Protein AF-A0A4Y9T4B8-F1 (afdb_monomer_lite)

Sequence (91 aa):
MAALQWSEGLALDLPLMDETHEEFVALLAAVQEADDGALLPAWRALVAHTTGHFAREDAWMAATRFASGNCHSLQHKVVLQVMGEGTARAE

Organism: Pseudomonas fluorescens (NCBI:txid294)

Structure (mmCIF, N/CA/C/O backbone):
data_AF-A0A4Y9T4B8-F1
#
_entry.id   AF-A0A4Y9T4B8-F1
#
loop_
_atom_site.group_PDB
_atom_site.id
_atom_site.type_symbol
_atom_site.label_atom_id
_atom_site.label_alt_id
_atom_site.label_comp_id
_atom_site.label_asym_id
_atom_site.label_entity_id
_atom_site.label_seq_id
_atom_site.pdbx_PDB_ins_code
_atom_site.Cartn_x
_atom_site.Cartn_y
_atom_site.Cartn_z
_atom_site.occupancy
_atom_site.B_iso_or_equiv
_atom_site.auth_seq_id
_atom_site.auth_comp_id
_atom_site.auth_asym_id
_atom_site.auth_atom_id
_atom_site.pdbx_PDB_model_num
ATOM 1 N N . MET A 1 1 ? -20.730 -3.421 -0.032 1.00 59.69 1 MET A N 1
ATOM 2 C CA . MET A 1 1 ? -20.020 -3.616 -1.319 1.00 59.69 1 MET A CA 1
ATOM 3 C C . MET A 1 1 ? -19.472 -5.032 -1.333 1.00 59.69 1 MET A C 1
ATOM 5 O O . MET A 1 1 ? -19.263 -5.567 -0.254 1.00 59.69 1 MET A O 1
ATOM 9 N N . ALA A 1 2 ? -19.296 -5.647 -2.503 1.00 82.38 2 ALA A N 1
ATOM 10 C CA . ALA A 1 2 ? -18.605 -6.934 -2.582 1.00 82.38 2 ALA A CA 1
ATOM 11 C C . ALA A 1 2 ? -17.111 -6.741 -2.270 1.00 82.38 2 ALA A C 1
ATOM 13 O O . ALA A 1 2 ? -16.541 -5.724 -2.674 1.00 82.38 2 ALA A O 1
ATOM 14 N N . ALA A 1 3 ? -16.511 -7.686 -1.544 1.00 89.38 3 ALA A N 1
ATOM 15 C CA . ALA A 1 3 ? -15.077 -7.692 -1.273 1.00 89.38 3 ALA A CA 1
ATOM 16 C C . ALA A 1 3 ? -14.285 -7.925 -2.568 1.00 89.38 3 ALA A C 1
ATOM 18 O O . ALA A 1 3 ? -14.734 -8.667 -3.446 1.00 89.38 3 ALA A O 1
ATOM 19 N N . LEU A 1 4 ? -13.116 -7.290 -2.686 1.00 95.19 4 LEU A N 1
ATOM 20 C CA . LEU A 1 4 ? -12.178 -7.593 -3.765 1.00 95.19 4 LEU A CA 1
ATOM 21 C C . LEU A 1 4 ? -11.616 -8.997 -3.526 1.00 95.19 4 LEU A C 1
ATOM 23 O O . LEU A 1 4 ? -11.183 -9.307 -2.421 1.00 95.19 4 LEU A O 1
ATOM 27 N N . GLN A 1 5 ? -11.628 -9.835 -4.556 1.00 95.75 5 GLN A N 1
ATOM 28 C CA . GLN A 1 5 ? -11.041 -11.170 -4.517 1.00 95.75 5 GLN A CA 1
ATOM 29 C C . GLN A 1 5 ? -9.900 -11.234 -5.520 1.00 95.75 5 GLN A C 1
ATOM 31 O O . GLN A 1 5 ? -10.019 -10.698 -6.626 1.00 95.75 5 GLN A O 1
ATOM 36 N N . TRP A 1 6 ? -8.808 -11.896 -5.136 1.00 97.25 6 TRP A N 1
ATOM 37 C CA . TRP A 1 6 ? -7.735 -12.178 -6.075 1.00 97.25 6 TRP A CA 1
ATOM 38 C C . TRP A 1 6 ? -8.260 -13.074 -7.195 1.00 97.25 6 TRP A C 1
ATOM 40 O O . TRP A 1 6 ? -9.104 -13.948 -6.979 1.00 97.25 6 TRP A O 1
ATOM 50 N N . SER A 1 7 ? -7.776 -12.837 -8.405 1.00 96.31 7 SER A N 1
ATOM 51 C CA . SER A 1 7 ? -8.060 -13.674 -9.561 1.00 96.31 7 SER A CA 1
ATOM 52 C C . SER A 1 7 ? -6.944 -13.512 -10.579 1.00 96.31 7 SER A C 1
ATOM 54 O O . SER A 1 7 ? -6.314 -12.458 -10.628 1.00 96.31 7 SER A O 1
ATOM 56 N N . GLU A 1 8 ? -6.792 -14.493 -11.465 1.00 94.88 8 GLU A N 1
ATOM 57 C CA . GLU A 1 8 ? -5.848 -14.434 -12.591 1.00 94.88 8 GLU A CA 1
ATOM 58 C C . GLU A 1 8 ? -6.029 -13.186 -13.476 1.00 94.88 8 GLU A C 1
ATOM 60 O O . GLU A 1 8 ? -5.107 -12.776 -14.168 1.00 94.88 8 GLU A O 1
ATOM 65 N N . GLY A 1 9 ? -7.200 -12.535 -13.449 1.00 96.62 9 GLY A N 1
ATOM 66 C CA . GLY A 1 9 ? -7.424 -11.271 -14.160 1.00 96.62 9 GLY A CA 1
ATOM 67 C C . GLY A 1 9 ? -6.672 -10.065 -13.579 1.00 96.62 9 GLY A C 1
ATOM 68 O O . GLY A 1 9 ? -6.669 -9.010 -14.210 1.00 96.62 9 GLY A O 1
ATOM 69 N N . LEU A 1 10 ? -6.078 -10.200 -12.389 1.00 96.06 10 LEU A N 1
ATOM 70 C CA . LEU A 1 10 ? -5.242 -9.190 -11.733 1.00 96.06 10 LEU A CA 1
ATOM 71 C C . LEU A 1 10 ? -3.740 -9.482 -11.872 1.00 96.06 10 LEU A C 1
ATOM 73 O O . LEU A 1 10 ? -2.941 -8.599 -11.577 1.00 96.06 10 LEU A O 1
ATOM 77 N N . ALA A 1 11 ? -3.369 -10.687 -12.314 1.00 96.88 11 ALA A N 1
ATOM 78 C CA . ALA A 1 11 ? -1.978 -11.099 -12.434 1.00 96.88 11 ALA A CA 1
ATOM 79 C C . ALA A 1 11 ? -1.270 -10.384 -13.596 1.00 96.88 11 ALA A C 1
ATOM 81 O O . ALA A 1 11 ? -1.860 -10.102 -14.645 1.00 96.88 11 ALA A O 1
ATOM 82 N N . LEU A 1 12 ? 0.017 -10.110 -13.408 1.00 93.88 12 LEU A N 1
ATOM 83 C CA . LEU A 1 12 ? 0.903 -9.451 -14.367 1.00 93.88 12 LEU A CA 1
ATOM 84 C C . LEU A 1 12 ? 1.982 -10.391 -14.923 1.00 93.88 12 LEU A C 1
ATOM 86 O O . LEU A 1 12 ? 2.864 -9.930 -15.650 1.00 93.88 12 LEU A O 1
ATOM 90 N N . ASP A 1 13 ? 1.928 -11.681 -14.578 1.00 95.06 13 ASP A N 1
ATOM 91 C CA . ASP A 1 13 ? 2.956 -12.688 -14.873 1.00 95.06 13 ASP A CA 1
ATOM 92 C C . ASP A 1 13 ? 4.343 -12.287 -14.327 1.00 95.06 13 ASP A C 1
ATOM 94 O O . ASP A 1 13 ? 5.399 -12.604 -14.890 1.00 95.06 13 ASP A O 1
ATOM 98 N N . LEU A 1 14 ? 4.347 -11.570 -13.202 1.00 93.69 14 LEU A N 1
ATOM 99 C CA . LEU A 1 14 ? 5.533 -11.081 -12.510 1.00 93.69 14 LEU A CA 1
ATOM 100 C C . LEU A 1 14 ? 5.445 -11.538 -11.051 1.00 93.69 14 LEU A C 1
ATOM 102 O O . LEU A 1 14 ? 4.947 -10.782 -10.219 1.00 93.69 14 LEU A O 1
ATOM 106 N N . PRO A 1 15 ? 5.987 -12.724 -10.703 1.00 94.50 15 PRO A N 1
ATOM 107 C CA . PRO A 1 15 ? 5.681 -13.394 -9.436 1.00 94.50 15 PRO A CA 1
ATOM 108 C C . PRO A 1 15 ? 5.840 -12.529 -8.182 1.00 94.50 15 PRO A C 1
ATOM 110 O O . PRO A 1 15 ? 5.011 -12.581 -7.287 1.00 94.50 15 PRO A O 1
ATOM 113 N N . LEU A 1 16 ? 6.879 -11.689 -8.128 1.00 93.00 16 LEU A N 1
ATOM 114 C CA . LEU A 1 16 ? 7.116 -10.797 -6.988 1.00 93.00 16 LEU A CA 1
ATOM 115 C C . LEU A 1 16 ? 6.078 -9.663 -6.878 1.00 93.00 16 LEU A C 1
ATOM 117 O O . LEU A 1 16 ? 5.767 -9.202 -5.781 1.00 93.00 16 LEU A O 1
ATOM 121 N N . MET A 1 17 ? 5.596 -9.162 -8.016 1.00 94.94 17 MET A N 1
ATOM 122 C CA . MET A 1 17 ? 4.574 -8.116 -8.066 1.00 94.94 17 MET A CA 1
ATOM 123 C C . MET A 1 17 ? 3.200 -8.710 -7.760 1.00 94.94 17 MET A C 1
ATOM 125 O O . MET A 1 17 ? 2.484 -8.154 -6.934 1.00 94.94 17 MET A O 1
ATOM 129 N N . ASP A 1 18 ? 2.904 -9.879 -8.329 1.00 97.44 18 ASP A N 1
ATOM 130 C CA . ASP A 1 18 ? 1.659 -10.610 -8.089 1.00 97.44 18 ASP A CA 1
ATOM 131 C C . ASP A 1 18 ? 1.523 -11.011 -6.614 1.00 97.44 18 ASP A C 1
ATOM 133 O O . ASP A 1 18 ? 0.493 -10.740 -6.008 1.00 97.44 18 ASP A O 1
ATOM 137 N N . GLU A 1 19 ? 2.590 -11.518 -5.984 1.00 97.81 19 GLU A N 1
ATOM 138 C CA . GLU A 1 19 ? 2.614 -11.793 -4.538 1.00 97.81 19 GLU A CA 1
ATOM 139 C C . GLU A 1 19 ? 2.303 -10.529 -3.718 1.00 97.81 19 GLU A C 1
ATOM 141 O O . GLU A 1 19 ? 1.476 -10.554 -2.807 1.00 97.81 19 GLU A O 1
ATOM 146 N N . THR A 1 20 ? 2.898 -9.388 -4.086 1.00 97.62 20 THR A N 1
ATOM 147 C CA . THR A 1 20 ? 2.626 -8.109 -3.408 1.00 97.62 20 THR A CA 1
ATOM 148 C C . THR A 1 20 ? 1.161 -7.680 -3.588 1.00 97.62 20 THR A C 1
ATOM 150 O O . THR A 1 20 ? 0.556 -7.124 -2.671 1.00 97.62 20 THR A O 1
ATOM 153 N N . HIS A 1 21 ? 0.559 -7.927 -4.753 1.00 98.06 21 HIS A N 1
ATOM 154 C CA . HIS A 1 21 ? -0.845 -7.594 -5.011 1.00 98.06 21 HIS A CA 1
ATOM 155 C C . HIS A 1 21 ? -1.808 -8.549 -4.287 1.00 98.06 21 HIS A C 1
ATOM 157 O O . HIS A 1 21 ? -2.815 -8.090 -3.746 1.00 98.06 21 HIS A O 1
ATOM 163 N N . GLU A 1 22 ? -1.491 -9.841 -4.201 1.00 98.19 22 GLU A N 1
ATOM 164 C CA . GLU A 1 22 ? -2.232 -10.823 -3.399 1.00 98.19 22 GLU A CA 1
ATOM 165 C C . GLU A 1 22 ? -2.262 -10.433 -1.916 1.00 98.19 22 GLU A C 1
ATOM 167 O O . GLU A 1 22 ? -3.329 -10.416 -1.294 1.00 98.19 22 GLU A O 1
ATOM 172 N N . GLU A 1 23 ? -1.111 -10.043 -1.360 1.00 98.50 23 GLU A N 1
ATOM 173 C CA . GLU A 1 23 ? -1.003 -9.530 0.008 1.00 98.50 23 GLU A CA 1
ATOM 174 C C . GLU A 1 23 ? -1.893 -8.299 0.230 1.00 98.50 23 GLU A C 1
ATOM 176 O O . GLU A 1 23 ? -2.601 -8.221 1.238 1.00 98.50 23 GLU A O 1
ATOM 181 N N . PHE A 1 24 ? -1.907 -7.351 -0.716 1.00 98.50 24 PHE A N 1
ATOM 182 C CA . PHE A 1 24 ? -2.776 -6.174 -0.644 1.00 98.50 24 PHE A CA 1
ATOM 183 C C . PHE A 1 24 ? -4.258 -6.571 -0.596 1.00 98.50 24 PHE A C 1
ATOM 185 O O . PHE A 1 24 ? -5.007 -6.058 0.240 1.00 98.50 24 PHE A O 1
ATOM 192 N N . VAL A 1 25 ? -4.692 -7.501 -1.456 1.00 98.25 25 VAL A N 1
ATOM 193 C CA . VAL A 1 25 ? -6.081 -7.991 -1.469 1.00 98.25 25 VAL A CA 1
ATOM 194 C C . VAL A 1 25 ? -6.441 -8.649 -0.137 1.00 98.25 25 VAL A C 1
ATOM 196 O O . VAL A 1 25 ? -7.512 -8.374 0.409 1.00 98.25 25 VAL A O 1
ATOM 199 N N . ALA A 1 26 ? -5.547 -9.467 0.422 1.00 98.25 26 ALA A N 1
ATOM 200 C CA . ALA A 1 26 ? -5.757 -10.111 1.715 1.00 98.25 26 ALA A CA 1
ATOM 201 C C . ALA A 1 26 ? -5.878 -9.091 2.862 1.00 98.25 26 ALA A C 1
ATOM 203 O O . ALA A 1 26 ? -6.776 -9.198 3.699 1.00 98.25 26 ALA A O 1
ATOM 204 N N . LEU A 1 27 ? -5.022 -8.066 2.889 1.00 98.50 27 LEU A N 1
ATOM 205 C CA . LEU A 1 27 ? -5.085 -6.996 3.891 1.00 98.50 27 LEU A CA 1
ATOM 206 C C . LEU A 1 27 ? -6.351 -6.147 3.748 1.00 98.50 27 LEU A C 1
ATOM 208 O O . LEU A 1 27 ? -6.955 -5.768 4.751 1.00 98.50 27 LEU A O 1
ATOM 212 N N . LEU A 1 28 ? -6.783 -5.871 2.517 1.00 98.12 28 LEU A N 1
ATOM 213 C CA . LEU A 1 28 ? -8.027 -5.151 2.266 1.00 98.12 28 LEU A CA 1
ATOM 214 C C . LEU A 1 28 ? -9.242 -5.947 2.759 1.00 98.12 28 LEU A C 1
ATOM 216 O O . LEU A 1 28 ? -10.132 -5.365 3.380 1.00 98.12 28 LEU A O 1
ATOM 220 N N . ALA A 1 29 ? -9.266 -7.263 2.535 1.00 97.75 29 ALA A N 1
ATOM 221 C CA . ALA A 1 29 ? -10.302 -8.139 3.075 1.00 97.75 29 ALA A CA 1
ATOM 222 C C . ALA A 1 29 ? -10.302 -8.122 4.614 1.00 97.75 29 ALA A C 1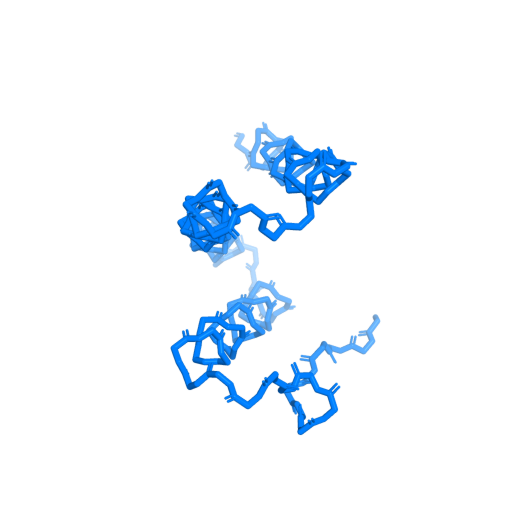
ATOM 224 O O . ALA A 1 29 ? -11.353 -7.931 5.221 1.00 97.75 29 ALA A O 1
ATOM 225 N N . ALA A 1 30 ? -9.125 -8.193 5.246 1.00 97.75 30 ALA A N 1
ATOM 226 C CA . ALA A 1 30 ? -9.003 -8.115 6.702 1.00 97.75 30 ALA A CA 1
ATOM 227 C C . ALA A 1 30 ? -9.557 -6.797 7.274 1.00 97.75 30 ALA A C 1
ATOM 229 O O . ALA A 1 30 ? -10.207 -6.808 8.315 1.00 97.75 30 ALA A O 1
ATOM 230 N N . VAL A 1 31 ? -9.353 -5.665 6.591 1.00 97.44 31 VAL A N 1
ATOM 231 C CA . VAL A 1 31 ? -9.961 -4.377 6.970 1.00 97.44 31 VAL A CA 1
ATOM 232 C C . VAL A 1 31 ? -11.485 -4.412 6.840 1.00 97.44 31 VAL A C 1
ATOM 234 O O . VAL A 1 31 ? -12.179 -3.877 7.699 1.00 97.44 31 VAL A O 1
ATOM 237 N N . GLN A 1 32 ? -12.017 -5.014 5.775 1.00 96.75 32 GLN A N 1
ATOM 238 C CA . GLN A 1 32 ? -13.464 -5.093 5.540 1.00 96.75 32 GLN A CA 1
ATOM 239 C C . GLN A 1 32 ? -14.192 -5.993 6.545 1.00 96.75 32 GLN A C 1
ATOM 241 O O . GLN A 1 32 ? -15.365 -5.757 6.829 1.00 96.75 32 GLN A O 1
ATOM 246 N N . GLU A 1 33 ? -13.510 -7.017 7.054 1.00 96.62 33 GLU A N 1
ATOM 247 C CA . GLU A 1 33 ? -14.050 -7.986 8.013 1.00 96.62 33 GLU A CA 1
ATOM 248 C C . GLU A 1 33 ? -13.795 -7.598 9.478 1.00 96.62 33 GLU A C 1
ATOM 250 O O . GLU A 1 33 ? -14.377 -8.204 10.379 1.00 96.62 33 GLU A O 1
ATOM 255 N N . ALA A 1 34 ? -12.940 -6.603 9.728 1.00 97.62 34 ALA A N 1
ATOM 256 C CA . ALA A 1 34 ? -12.579 -6.179 11.072 1.00 97.62 34 ALA A CA 1
ATOM 257 C C . ALA A 1 34 ? -13.773 -5.585 11.837 1.00 97.62 34 ALA A C 1
ATOM 259 O O . ALA A 1 34 ? -14.521 -4.752 11.323 1.00 97.62 34 ALA A O 1
ATOM 260 N N . ASP A 1 35 ? -13.900 -5.973 13.107 1.00 97.69 35 ASP A N 1
ATOM 261 C CA . ASP A 1 35 ? -14.755 -5.270 14.061 1.00 97.69 35 ASP A CA 1
ATOM 262 C C . ASP A 1 35 ? -14.120 -3.942 14.515 1.00 97.69 35 ASP A C 1
ATOM 264 O O . ASP A 1 35 ? -12.960 -3.647 14.214 1.00 97.69 35 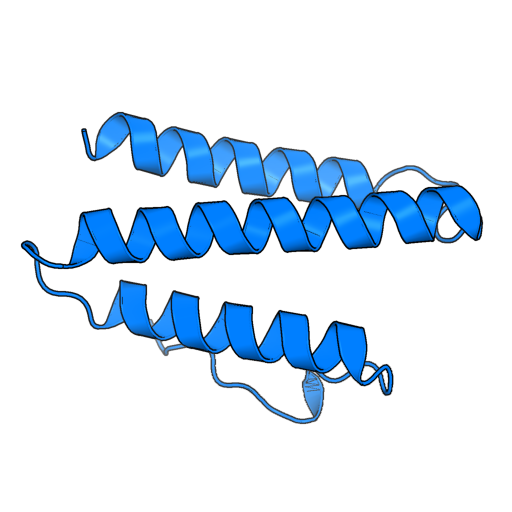ASP A O 1
ATOM 268 N N . ASP A 1 36 ? -14.867 -3.140 15.277 1.00 96.19 36 ASP A N 1
ATOM 269 C CA . ASP A 1 36 ? -14.412 -1.829 15.759 1.00 96.19 36 ASP A CA 1
ATOM 270 C C . ASP A 1 36 ? -13.074 -1.892 16.524 1.00 96.19 36 ASP A C 1
ATOM 272 O O . ASP A 1 36 ? -12.277 -0.954 16.465 1.00 96.19 36 ASP A O 1
ATOM 276 N N . GLY A 1 37 ? -12.805 -2.993 17.237 1.00 96.44 37 GLY A N 1
ATOM 277 C CA . GLY A 1 37 ? -11.570 -3.179 18.000 1.00 96.44 37 GLY A CA 1
ATOM 278 C C . GLY A 1 37 ? -10.369 -3.544 17.127 1.00 96.44 37 GLY A C 1
ATOM 279 O O . GLY A 1 37 ? -9.235 -3.176 17.447 1.00 96.44 37 GLY A O 1
ATOM 280 N N . ALA A 1 38 ? -10.605 -4.245 16.019 1.00 97.62 38 ALA A N 1
ATOM 281 C CA . ALA A 1 38 ? -9.582 -4.697 15.082 1.00 97.62 38 ALA A CA 1
ATOM 282 C C . ALA A 1 38 ? -9.357 -3.739 13.896 1.00 97.62 38 ALA A C 1
ATOM 284 O O . ALA A 1 38 ? -8.306 -3.814 13.251 1.00 97.62 38 ALA A O 1
ATOM 285 N N . LEU A 1 39 ? -10.295 -2.825 13.624 1.00 97.56 39 LEU A N 1
ATOM 286 C CA . LEU A 1 39 ? -10.297 -1.992 12.420 1.00 97.56 39 LEU A CA 1
ATOM 287 C C . LEU A 1 39 ? -9.059 -1.100 12.306 1.00 97.56 39 LEU A C 1
ATOM 289 O O . LEU A 1 39 ? -8.384 -1.115 11.279 1.00 97.56 39 LEU A O 1
ATOM 293 N N . LEU A 1 40 ? -8.726 -0.335 13.350 1.00 97.25 40 LEU A N 1
ATOM 294 C CA . LEU A 1 40 ? -7.584 0.584 13.298 1.00 97.25 40 LEU A CA 1
ATOM 295 C C . LEU A 1 40 ? -6.235 -0.154 13.140 1.00 97.25 40 LEU A C 1
ATOM 297 O O . LEU A 1 40 ? -5.431 0.256 12.297 1.00 97.25 40 LEU A O 1
ATOM 301 N N . PRO A 1 41 ? -5.955 -1.251 13.875 1.00 97.81 41 PRO A N 1
ATOM 302 C CA . PRO A 1 41 ? -4.787 -2.092 13.609 1.00 97.81 41 PRO A CA 1
ATOM 303 C C . PRO A 1 41 ? -4.728 -2.649 12.178 1.00 97.81 41 PRO A C 1
ATOM 305 O O . PRO A 1 41 ? -3.679 -2.543 11.538 1.00 97.81 41 PRO A O 1
ATOM 308 N N . ALA A 1 42 ? -5.832 -3.197 11.658 1.00 98.25 42 ALA A N 1
ATOM 309 C CA . ALA A 1 42 ? -5.893 -3.741 10.299 1.00 98.25 42 ALA A CA 1
ATOM 310 C C . ALA A 1 42 ? -5.660 -2.649 9.242 1.00 98.25 42 ALA A C 1
ATOM 312 O O . ALA A 1 42 ? -4.881 -2.833 8.306 1.00 98.25 42 ALA A O 1
ATOM 313 N N . TRP A 1 43 ? -6.260 -1.472 9.437 1.00 98.12 43 TRP A N 1
ATOM 314 C CA . TRP A 1 43 ? -6.076 -0.312 8.569 1.00 98.12 43 TRP A CA 1
ATOM 315 C C . TRP A 1 43 ? -4.613 0.132 8.516 1.00 98.12 43 TRP A C 1
ATOM 317 O O . TRP A 1 43 ? -4.057 0.321 7.436 1.00 98.12 43 TRP A O 1
ATOM 327 N N . ARG A 1 44 ? -3.943 0.239 9.670 1.00 98.25 44 ARG A N 1
ATOM 328 C CA . ARG A 1 44 ? -2.514 0.594 9.728 1.00 98.25 44 ARG A CA 1
ATOM 329 C C . ARG A 1 44 ? -1.637 -0.426 9.000 1.00 98.25 44 ARG A C 1
ATOM 331 O O . ARG A 1 44 ? -0.689 -0.020 8.329 1.00 98.25 44 ARG A O 1
ATOM 338 N N . ALA A 1 45 ? -1.955 -1.717 9.101 1.00 98.44 45 ALA A N 1
ATOM 339 C CA . ALA A 1 45 ? -1.243 -2.763 8.368 1.00 98.44 45 ALA A CA 1
ATOM 340 C C . ALA A 1 45 ? -1.404 -2.599 6.847 1.00 98.44 45 ALA A C 1
ATOM 342 O O . ALA A 1 45 ? -0.405 -2.613 6.127 1.00 98.44 45 ALA A O 1
ATOM 343 N N . LEU A 1 46 ? -2.629 -2.344 6.371 1.00 98.56 46 LEU A N 1
ATOM 344 C CA . LEU A 1 46 ? -2.906 -2.063 4.960 1.00 98.56 46 LEU A CA 1
ATOM 345 C C . LEU A 1 46 ? -2.139 -0.828 4.457 1.00 98.56 46 LEU A C 1
ATOM 347 O O . LEU A 1 46 ? -1.509 -0.878 3.402 1.00 98.56 46 LEU A O 1
ATOM 351 N N . VAL A 1 47 ? -2.143 0.273 5.217 1.00 98.38 47 VAL A N 1
ATOM 352 C CA . VAL A 1 47 ? -1.416 1.510 4.870 1.00 98.38 47 VAL A CA 1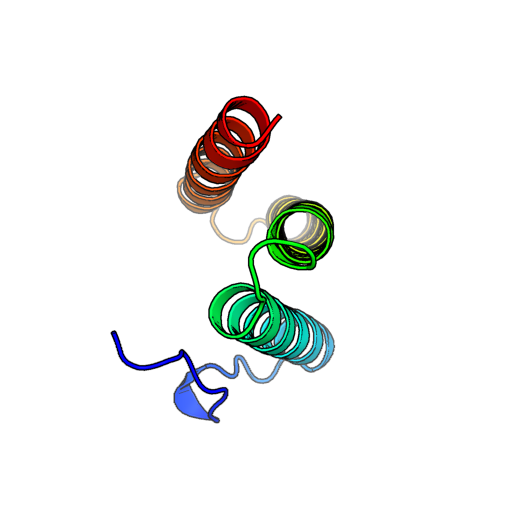
ATOM 353 C C . VAL A 1 47 ? 0.090 1.264 4.771 1.00 98.38 47 VAL A C 1
ATOM 355 O O . VAL A 1 47 ? 0.730 1.707 3.813 1.00 98.38 47 VAL A O 1
ATOM 358 N N . ALA A 1 48 ? 0.668 0.557 5.745 1.00 98.50 48 ALA A N 1
ATOM 359 C CA . ALA A 1 48 ? 2.097 0.261 5.771 1.00 98.50 48 ALA A CA 1
ATOM 360 C C . ALA A 1 48 ? 2.518 -0.618 4.585 1.00 98.50 48 ALA A C 1
ATOM 362 O O . ALA A 1 48 ? 3.513 -0.314 3.922 1.00 98.50 48 ALA A O 1
ATOM 363 N N . HIS A 1 49 ? 1.736 -1.659 4.285 1.00 98.69 49 HIS A N 1
ATOM 364 C CA . HIS A 1 49 ? 1.957 -2.523 3.126 1.00 98.69 49 HIS A CA 1
ATOM 365 C C . HIS A 1 49 ? 1.881 -1.736 1.817 1.00 98.69 49 HIS A C 1
ATOM 367 O O . HIS A 1 49 ? 2.854 -1.717 1.065 1.00 98.69 49 HIS A O 1
ATOM 373 N N . THR A 1 50 ? 0.798 -0.982 1.612 1.00 98.56 50 THR A N 1
ATOM 374 C CA . THR A 1 50 ? 0.573 -0.201 0.383 1.00 98.56 50 THR A CA 1
ATOM 375 C C . THR A 1 50 ? 1.681 0.834 0.159 1.00 98.56 50 THR A C 1
ATOM 377 O O . THR A 1 50 ? 2.129 1.057 -0.964 1.00 98.56 50 THR A O 1
ATOM 380 N N . THR A 1 51 ? 2.196 1.437 1.236 1.00 98.38 51 THR A N 1
ATOM 381 C CA . THR A 1 51 ? 3.337 2.363 1.165 1.00 98.38 51 THR A CA 1
ATOM 382 C C . THR A 1 51 ? 4.604 1.662 0.667 1.00 98.38 51 THR A C 1
ATOM 384 O O . THR A 1 51 ? 5.290 2.174 -0.218 1.00 98.38 51 THR A O 1
ATOM 387 N N . GLY A 1 52 ? 4.927 0.490 1.225 1.00 97.88 52 GLY A N 1
ATOM 388 C CA . GLY A 1 52 ? 6.094 -0.296 0.817 1.00 97.88 52 GLY A CA 1
ATOM 389 C C . GLY A 1 52 ? 5.968 -0.865 -0.599 1.00 97.88 52 GLY A C 1
ATOM 390 O O . GLY A 1 52 ? 6.950 -0.896 -1.342 1.00 97.88 52 GLY A O 1
ATOM 391 N N . HIS A 1 53 ? 4.758 -1.269 -0.980 1.00 97.81 53 HIS A N 1
ATOM 392 C CA . HIS A 1 53 ? 4.398 -1.711 -2.323 1.00 97.81 53 HIS A CA 1
ATOM 393 C C . HIS A 1 53 ? 4.663 -0.603 -3.350 1.00 97.81 53 HIS A C 1
ATOM 395 O O . HIS A 1 53 ? 5.527 -0.775 -4.214 1.00 97.81 53 HIS A O 1
ATOM 401 N N . PHE A 1 54 ? 4.029 0.563 -3.215 1.00 97.25 54 PHE A N 1
ATOM 402 C CA . PHE A 1 54 ? 4.196 1.656 -4.180 1.00 97.25 54 PHE A CA 1
ATOM 403 C C 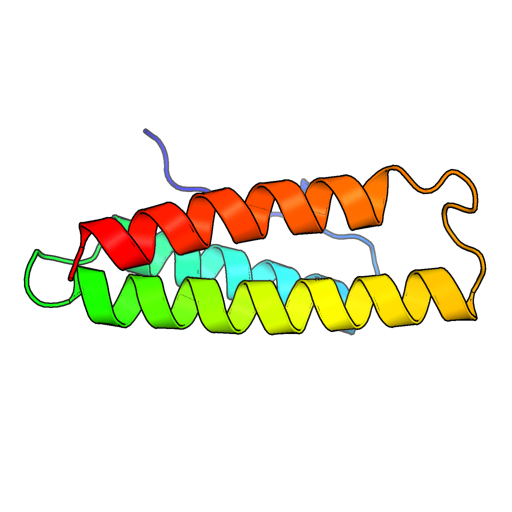. PHE A 1 54 ? 5.622 2.200 -4.241 1.00 97.25 54 PHE A C 1
ATOM 405 O O . PHE A 1 54 ? 6.105 2.517 -5.325 1.00 97.25 54 PHE A O 1
ATOM 412 N N . ALA A 1 55 ? 6.340 2.263 -3.115 1.00 95.75 55 ALA A N 1
ATOM 413 C CA . ALA A 1 55 ? 7.739 2.693 -3.114 1.00 95.75 55 ALA A CA 1
ATOM 414 C C . ALA A 1 55 ? 8.636 1.766 -3.955 1.00 95.75 55 ALA A C 1
ATOM 416 O O . ALA A 1 55 ? 9.571 2.226 -4.616 1.00 95.75 55 ALA A O 1
ATOM 417 N N . ARG A 1 56 ? 8.352 0.458 -3.943 1.00 94.44 56 ARG A N 1
ATOM 418 C CA . ARG A 1 56 ? 9.082 -0.541 -4.730 1.00 94.44 56 ARG A CA 1
ATOM 419 C C . ARG A 1 56 ? 8.792 -0.398 -6.220 1.00 94.44 56 ARG A C 1
ATOM 421 O O . ARG A 1 56 ? 9.730 -0.377 -7.015 1.00 94.44 56 ARG A O 1
ATOM 428 N N . GLU A 1 57 ? 7.522 -0.248 -6.584 1.00 93.88 57 GLU A N 1
ATOM 429 C CA . GLU A 1 57 ? 7.121 -0.025 -7.975 1.00 93.88 57 GLU A CA 1
ATOM 430 C C . GLU A 1 57 ? 7.676 1.294 -8.518 1.00 93.88 57 GLU A C 1
ATOM 432 O O . GLU A 1 57 ? 8.272 1.303 -9.593 1.00 93.88 57 GLU A O 1
ATOM 437 N N . ASP A 1 58 ? 7.595 2.386 -7.753 1.00 92.81 58 ASP A N 1
ATOM 438 C CA . ASP A 1 58 ? 8.178 3.682 -8.120 1.00 92.81 58 ASP A CA 1
ATOM 439 C C . ASP A 1 58 ? 9.688 3.573 -8.390 1.00 92.81 58 ASP A C 1
ATOM 441 O O . ASP A 1 58 ? 10.189 4.120 -9.379 1.00 92.81 58 ASP A O 1
ATOM 445 N N . ALA A 1 59 ? 10.421 2.829 -7.555 1.00 91.94 59 ALA A N 1
ATOM 446 C CA . ALA A 1 59 ? 11.848 2.592 -7.751 1.00 91.94 59 ALA A CA 1
ATOM 447 C C . ALA A 1 59 ? 12.135 1.789 -9.032 1.00 91.94 59 ALA A C 1
ATOM 449 O O . ALA A 1 59 ? 13.050 2.135 -9.787 1.00 91.94 59 ALA A O 1
ATOM 450 N N . TRP A 1 60 ? 11.350 0.746 -9.314 1.00 90.88 60 TRP A N 1
ATOM 451 C CA . TRP A 1 60 ? 11.484 -0.033 -10.546 1.00 90.88 60 TRP A CA 1
ATOM 452 C C . TRP A 1 60 ? 11.136 0.778 -11.787 1.00 90.88 60 TRP A C 1
ATOM 454 O O . TRP A 1 60 ? 11.883 0.729 -12.766 1.00 90.88 60 TRP A O 1
ATOM 464 N N . MET A 1 61 ? 10.066 1.570 -11.752 1.00 90.19 61 MET A N 1
ATOM 465 C CA . MET A 1 61 ? 9.690 2.454 -12.856 1.00 90.19 61 MET A CA 1
ATOM 466 C C . MET A 1 61 ? 10.792 3.469 -13.158 1.00 90.19 61 MET A C 1
ATOM 468 O O . MET A 1 61 ? 11.189 3.630 -14.314 1.00 90.19 61 MET A O 1
ATOM 472 N N . ALA A 1 62 ? 11.362 4.092 -12.123 1.00 88.56 62 ALA A N 1
ATOM 473 C CA . ALA A 1 62 ? 12.478 5.020 -12.274 1.00 88.56 62 ALA A CA 1
ATOM 474 C C . ALA A 1 62 ? 13.721 4.341 -12.878 1.00 88.56 62 ALA A C 1
ATOM 476 O O . ALA A 1 62 ? 14.344 4.893 -13.788 1.00 88.56 62 ALA A O 1
ATOM 477 N N . ALA A 1 63 ? 14.065 3.136 -12.413 1.00 90.56 63 ALA A N 1
ATOM 478 C CA . ALA A 1 63 ? 15.233 2.392 -12.884 1.00 90.56 63 ALA A CA 1
ATOM 479 C C . ALA A 1 63 ? 15.088 1.894 -14.332 1.00 90.56 63 ALA A C 1
ATOM 481 O O . ALA A 1 63 ? 16.054 1.895 -15.095 1.00 90.56 63 ALA A O 1
ATOM 482 N N . THR A 1 64 ? 13.882 1.484 -14.722 1.00 88.38 64 THR A N 1
ATOM 483 C CA . THR A 1 64 ? 13.596 0.891 -16.039 1.00 88.38 64 THR A CA 1
ATOM 484 C C . THR A 1 64 ? 13.133 1.911 -17.076 1.00 88.38 64 THR A C 1
ATOM 486 O O . THR A 1 64 ? 13.046 1.583 -18.258 1.00 88.38 64 THR A O 1
ATOM 489 N N . ARG A 1 65 ? 12.848 3.155 -16.661 1.00 82.69 65 ARG A N 1
ATOM 490 C CA . ARG A 1 65 ? 12.172 4.188 -17.472 1.00 82.69 65 ARG A CA 1
ATOM 491 C C . ARG A 1 65 ? 10.782 3.753 -17.949 1.00 82.69 65 ARG A C 1
ATOM 493 O O . ARG A 1 65 ? 10.253 4.323 -18.907 1.00 82.69 65 ARG A O 1
ATOM 500 N N . PHE A 1 66 ? 10.195 2.762 -17.281 1.00 71.19 66 PHE A N 1
ATOM 501 C CA . PHE A 1 66 ? 8.806 2.385 -17.470 1.00 71.19 66 PHE A CA 1
ATOM 502 C C . PHE A 1 66 ? 7.928 3.568 -17.044 1.00 71.19 66 PHE A C 1
ATOM 504 O O . PHE A 1 66 ? 8.133 4.149 -15.982 1.00 71.19 66 PHE A O 1
ATOM 511 N N . ALA A 1 67 ? 7.000 3.972 -17.914 1.00 60.25 67 ALA A N 1
ATOM 512 C CA . ALA A 1 6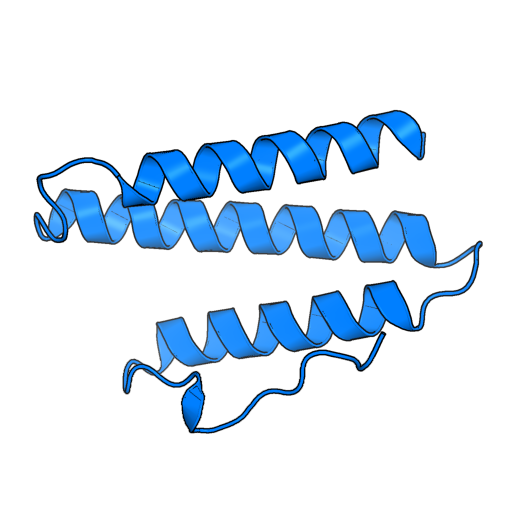7 ? 6.135 5.137 -17.719 1.00 60.25 67 ALA A CA 1
ATOM 513 C C . ALA A 1 67 ? 6.872 6.489 -17.544 1.00 60.25 67 ALA A C 1
ATOM 515 O O . ALA A 1 67 ? 6.552 7.282 -16.658 1.00 60.25 67 ALA A O 1
ATOM 516 N N . SER A 1 68 ? 7.787 6.828 -18.466 1.00 56.16 68 SER A N 1
ATOM 517 C CA . SER A 1 68 ? 8.458 8.148 -18.554 1.00 56.16 68 SER A CA 1
ATOM 518 C C . SER A 1 68 ? 7.517 9.374 -18.607 1.00 56.16 68 SER A C 1
ATOM 520 O O . SER A 1 68 ? 7.979 10.510 -18.513 1.00 56.16 68 SER A O 1
ATOM 522 N N . GLY A 1 69 ? 6.201 9.151 -18.707 1.00 57.94 69 GLY A N 1
ATOM 523 C CA . GLY A 1 69 ? 5.132 10.140 -18.599 1.00 57.94 69 GLY A CA 1
ATOM 524 C C . GLY A 1 69 ? 4.493 10.291 -17.208 1.00 57.94 69 GLY A C 1
ATOM 525 O O . GLY A 1 69 ? 3.323 10.632 -17.164 1.00 57.94 69 GLY A O 1
ATOM 526 N N . ASN A 1 70 ? 5.193 10.028 -16.094 1.00 62.03 70 ASN A N 1
ATOM 527 C CA . ASN A 1 70 ? 4.939 10.555 -14.727 1.00 62.03 70 ASN A CA 1
ATOM 528 C C . ASN A 1 70 ? 3.501 10.464 -14.133 1.00 62.03 70 ASN A C 1
ATOM 530 O O . ASN A 1 70 ? 3.217 11.093 -13.113 1.00 62.03 70 ASN A O 1
ATOM 534 N N . CYS A 1 71 ? 2.568 9.718 -14.729 1.00 76.81 71 CYS A N 1
ATOM 535 C CA . CYS A 1 71 ? 1.195 9.631 -14.227 1.00 76.81 71 CYS A CA 1
ATOM 536 C C . CYS A 1 71 ? 1.038 8.577 -13.123 1.00 76.81 71 CYS A C 1
ATOM 538 O O . CYS A 1 71 ? 0.253 8.792 -12.205 1.00 76.81 71 CYS A O 1
ATOM 540 N N . HIS A 1 72 ? 1.812 7.487 -13.154 1.00 89.75 72 HIS A N 1
ATOM 541 C CA . HIS A 1 72 ? 1.624 6.369 -12.225 1.00 89.75 72 HIS A CA 1
ATOM 542 C C . HIS A 1 72 ? 2.082 6.685 -10.794 1.00 89.75 72 HIS A C 1
ATOM 544 O O . HIS A 1 72 ? 1.285 6.623 -9.864 1.00 89.75 72 HIS A O 1
ATOM 550 N N . SER A 1 73 ? 3.309 7.185 -10.604 1.00 89.62 73 SER A N 1
ATOM 551 C CA . SER A 1 73 ? 3.771 7.616 -9.272 1.00 89.62 73 SER A CA 1
ATOM 552 C C . SER A 1 73 ? 2.946 8.772 -8.691 1.00 89.62 73 SER A C 1
ATOM 554 O O . SER A 1 73 ? 2.902 8.967 -7.477 1.00 89.62 73 SER A O 1
ATOM 556 N N . LEU A 1 74 ? 2.268 9.565 -9.532 1.00 91.00 74 LEU A N 1
ATOM 557 C CA . LEU A 1 74 ? 1.290 10.545 -9.056 1.00 91.00 74 LEU A CA 1
ATOM 558 C C . LEU A 1 74 ? 0.023 9.860 -8.520 1.00 91.00 74 LEU A C 1
ATOM 560 O O . LEU A 1 74 ? -0.468 10.257 -7.467 1.00 91.00 74 LEU A O 1
ATOM 564 N N . GLN A 1 75 ? -0.480 8.823 -9.197 1.00 93.62 75 GLN A N 1
ATOM 565 C CA . GLN A 1 75 ? -1.611 8.018 -8.718 1.00 93.62 75 GLN A CA 1
ATOM 566 C C . GLN A 1 75 ? -1.294 7.363 -7.366 1.00 93.62 75 GLN A C 1
ATOM 568 O O . GLN A 1 75 ? -2.107 7.472 -6.449 1.00 93.62 75 GLN A O 1
ATOM 573 N N . HIS A 1 76 ? -0.090 6.802 -7.194 1.00 95.38 76 HIS A N 1
ATOM 574 C CA . HIS A 1 76 ? 0.377 6.266 -5.906 1.00 95.38 76 HIS A CA 1
ATOM 575 C C . HIS A 1 76 ? 0.291 7.298 -4.780 1.00 95.38 76 HIS A C 1
ATOM 577 O O . HIS A 1 76 ? -0.282 7.032 -3.723 1.00 95.38 76 HIS A O 1
ATOM 583 N N . LYS A 1 77 ? 0.802 8.512 -5.017 1.00 95.12 77 LYS A N 1
ATOM 584 C CA . LYS A 1 77 ? 0.762 9.601 -4.029 1.00 95.12 77 LYS A CA 1
ATOM 585 C C . LYS A 1 77 ? -0.661 9.984 -3.642 1.00 95.12 77 LYS A C 1
ATOM 587 O O . LYS A 1 77 ? -0.921 10.195 -2.462 1.00 95.12 77 LYS A O 1
ATOM 592 N N . VAL A 1 78 ? -1.572 10.064 -4.612 1.00 96.44 78 VAL A N 1
ATOM 593 C CA . VAL A 1 78 ? -2.982 10.394 -4.354 1.00 96.44 78 VAL A CA 1
ATOM 594 C C . VAL A 1 78 ? -3.638 9.323 -3.482 1.00 96.44 78 VAL A C 1
ATOM 596 O O . VAL A 1 78 ? -4.303 9.664 -2.506 1.00 96.44 78 VAL A O 1
ATOM 599 N N . VAL A 1 79 ? -3.419 8.040 -3.784 1.00 97.50 79 VAL A N 1
ATOM 600 C CA . VAL A 1 79 ? -3.960 6.933 -2.980 1.00 97.50 79 VAL A CA 1
ATOM 601 C C . VAL A 1 79 ? -3.412 6.979 -1.552 1.00 97.50 79 VAL A C 1
ATOM 603 O O . VAL A 1 79 ? -4.194 6.975 -0.603 1.00 97.50 79 VAL A O 1
ATOM 606 N N . LEU A 1 80 ? -2.092 7.106 -1.380 1.00 98.12 80 LEU A N 1
ATOM 607 C CA . LEU A 1 80 ? -1.473 7.166 -0.050 1.00 98.12 80 LEU A CA 1
ATOM 608 C C . LEU A 1 80 ? -1.916 8.389 0.756 1.00 98.12 80 LEU A C 1
ATOM 610 O O . LEU A 1 80 ? -2.077 8.286 1.971 1.00 98.12 80 LEU A O 1
ATOM 614 N N . GLN A 1 81 ? -2.155 9.529 0.102 1.00 98.06 81 GLN A N 1
ATOM 615 C CA . GLN A 1 81 ? -2.703 10.706 0.770 1.00 98.06 81 GLN A CA 1
ATOM 616 C C . GLN A 1 81 ? -4.086 10.402 1.358 1.00 98.06 81 GLN A C 1
ATOM 618 O O . GLN A 1 81 ? -4.300 10.618 2.549 1.00 98.06 81 GLN A O 1
ATOM 623 N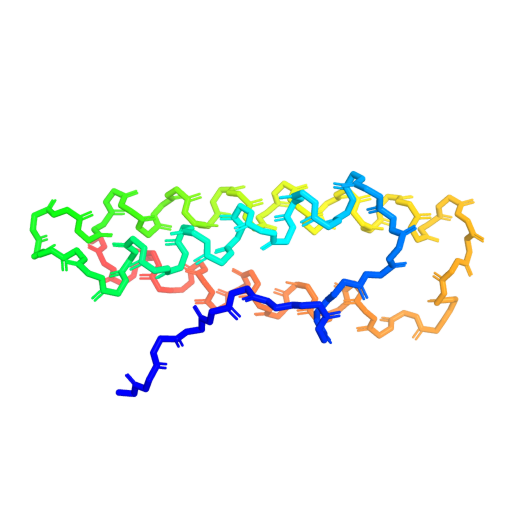 N . VAL A 1 82 ? -5.003 9.860 0.553 1.00 98.00 82 VAL A N 1
ATOM 624 C CA . VAL A 1 82 ? -6.363 9.524 1.008 1.00 98.00 82 VAL A CA 1
ATOM 625 C C . VAL A 1 82 ? -6.327 8.484 2.128 1.00 98.00 82 VAL A C 1
ATOM 627 O O . VAL A 1 82 ? -7.042 8.611 3.122 1.00 98.00 82 VAL A O 1
ATOM 630 N N . MET A 1 83 ? -5.464 7.475 2.013 1.00 97.94 83 MET A N 1
ATOM 631 C CA . MET A 1 83 ? -5.284 6.475 3.065 1.00 97.94 83 MET A CA 1
ATOM 632 C C . MET A 1 83 ? -4.764 7.096 4.372 1.00 97.94 83 MET A C 1
ATOM 634 O O . MET A 1 83 ? -5.268 6.783 5.452 1.00 97.94 83 MET A O 1
ATOM 638 N N . GLY A 1 84 ? -3.796 8.013 4.282 1.00 97.31 84 GLY A N 1
ATOM 639 C CA . GLY A 1 84 ? -3.266 8.755 5.426 1.00 97.31 84 GLY A CA 1
ATOM 640 C C . GLY A 1 84 ? -4.311 9.649 6.099 1.00 97.31 84 GLY A C 1
ATOM 641 O O . GLY A 1 84 ? -4.385 9.685 7.327 1.00 97.31 84 GLY A O 1
ATOM 642 N N . GLU A 1 85 ? -5.169 10.310 5.319 1.00 97.56 85 GLU A N 1
ATOM 643 C CA . GLU A 1 85 ? -6.317 11.064 5.841 1.00 97.56 85 GLU A CA 1
ATOM 644 C C . GLU A 1 85 ? -7.303 10.156 6.592 1.00 97.56 85 GLU A C 1
ATOM 646 O O . GLU A 1 85 ? -7.852 10.565 7.615 1.00 97.56 85 GLU A O 1
ATOM 651 N N . GLY A 1 86 ? -7.503 8.920 6.120 1.00 94.88 86 GLY A N 1
ATOM 652 C CA . GLY A 1 86 ? -8.285 7.900 6.821 1.00 94.88 86 GLY A CA 1
ATOM 653 C C . GLY A 1 86 ? -7.693 7.550 8.186 1.00 94.88 86 GLY A C 1
ATOM 654 O O . GLY A 1 86 ? -8.411 7.569 9.183 1.00 94.88 86 GLY A O 1
ATOM 655 N N . THR A 1 87 ? -6.377 7.325 8.253 1.00 94.94 87 THR A N 1
ATOM 656 C CA . THR A 1 87 ? -5.671 7.061 9.519 1.00 94.94 87 THR A CA 1
ATOM 657 C C . THR A 1 87 ? -5.835 8.216 10.502 1.00 94.94 87 THR A C 1
ATOM 659 O O . THR A 1 87 ? -6.216 7.988 11.643 1.00 94.94 87 THR A O 1
ATOM 662 N N . ALA A 1 88 ? -5.618 9.457 10.056 1.00 95.94 88 ALA A N 1
ATOM 663 C CA . ALA A 1 88 ? -5.698 10.641 10.913 1.00 95.94 88 ALA A CA 1
ATOM 664 C C . ALA A 1 88 ? -7.105 10.909 11.477 1.00 95.94 88 ALA A C 1
ATOM 666 O O . ALA A 1 88 ? -7.236 11.603 12.477 1.00 95.94 88 ALA A O 1
ATOM 667 N N . ARG A 1 89 ? -8.160 10.408 10.824 1.00 93.62 89 ARG A N 1
ATOM 668 C CA . ARG A 1 89 ? -9.550 10.529 11.299 1.00 93.62 89 ARG A CA 1
ATOM 669 C C . ARG A 1 89 ? -9.964 9.412 12.253 1.00 93.62 89 ARG A C 1
ATOM 671 O O . ARG A 1 89 ? -10.978 9.559 12.928 1.00 93.62 89 ARG A O 1
ATOM 678 N N . ALA A 1 90 ? -9.256 8.287 12.223 1.00 87.56 90 ALA A N 1
ATOM 679 C CA . ALA A 1 90 ? -9.543 7.122 13.051 1.00 87.56 90 ALA A CA 1
ATOM 680 C C . ALA A 1 90 ? -8.817 7.163 14.410 1.00 87.56 90 ALA A C 1
ATOM 682 O O . ALA A 1 90 ? -9.125 6.350 15.281 1.00 87.56 90 ALA A O 1
ATOM 683 N N . GLU A 1 91 ? -7.863 8.085 14.573 1.00 87.19 91 GLU A N 1
ATOM 684 C CA . GLU A 1 91 ? -7.175 8.420 15.831 1.00 87.19 91 GLU A CA 1
ATOM 685 C C . GLU A 1 91 ? -7.885 9.554 16.582 1.00 87.19 91 GLU A C 1
ATOM 687 O O . GLU A 1 91 ? -7.939 9.465 17.831 1.00 87.19 91 GLU A O 1
#

Radius of gyration: 14.38 Å; chains: 1; bounding box: 35×26×37 Å

InterPro domains:
  IPR012312 Hemerythrin-like [PF01814] (16-66)
  IPR012827 Hemerythrin, metal-binding domain [cd12107] (15-85)
  IPR035938 Hemerythrin-like superfamily [G3DSA:1.20.120.50] (1-91)
  IPR035938 Hemerythrin-like superfamily [SSF47188] (1-85)

Secondary structure (DSSP, 8-state):
-PPP---GGG--S-HHHHHHHHHHHHHHHHHHH--HHHHHHHHHHHHHHHHHHHHHHHHHHHHHTTTTTS-HHHHHHHHHHHHHHHHHHH-

pLDDT: mean 92.97, std 9.4, range [56.16, 98.69]

Foldseek 3Di:
DDQDDDDPVPDPVPVVLSVLVNVLSVLSVQCVPDDLVCNLVSLVVNLVSLVVSLVVVVVVCVVVVPPVVPPSNVVSVVVSVVSVVVNVVSD